Protein AF-A0A1L6I8D7-F1 (afdb_monomer_lite)

Secondary structure (DSSP, 8-state):
--HHHHHHHHTPPPPP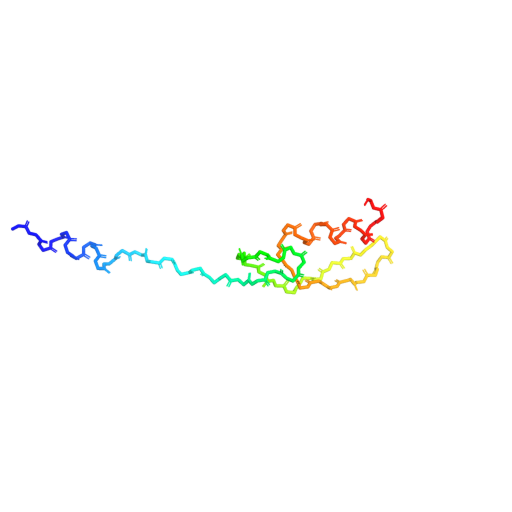--EEE-TTT--EEE--EEEEEE-TTSPEEEEEE-HHHHHHHHHHHHT-

Foldseek 3Di:
DCPVVVVCVVPDDDDDFDWDQFPPPRDTHGDQAWDWDAAPVRDIDIDRGDPVVVVVVRCVSNVD

Radius of gyration: 20.08 Å; chains: 1; bounding box: 49×17×50 Å

pLDDT: mean 86.1, std 8.04, range [55.06, 94.19]

Structure (mmCIF, N/CA/C/O backbone):
data_AF-A0A1L6I8D7-F1
#
_entry.id   AF-A0A1L6I8D7-F1
#
loop_
_atom_site.group_PDB
_atom_site.id
_atom_site.type_symbol
_atom_site.label_atom_id
_atom_site.label_alt_id
_atom_site.label_comp_id
_atom_site.label_asym_id
_atom_site.label_entity_id
_atom_site.label_seq_id
_atom_site.pdbx_PDB_ins_code
_atom_site.Cartn_x
_atom_site.Cartn_y
_atom_site.Cartn_z
_atom_site.occupancy
_atom_site.B_iso_or_equiv
_atom_site.auth_seq_id
_atom_site.auth_comp_id
_atom_site.auth_asym_id
_atom_site.auth_atom_id
_atom_site.pdbx_PDB_model_num
ATOM 1 N N . MET A 1 1 ? -31.647 -6.471 38.224 1.00 55.06 1 MET A N 1
ATOM 2 C CA . MET A 1 1 ? -30.177 -6.574 38.332 1.00 55.06 1 MET A CA 1
ATOM 3 C C . MET A 1 1 ? -29.635 -6.619 36.904 1.00 55.06 1 MET A C 1
ATOM 5 O O . MET A 1 1 ? -29.425 -7.697 36.390 1.00 55.06 1 MET A O 1
ATOM 9 N N . GLU A 1 2 ? -29.542 -5.470 36.221 1.00 62.22 2 GLU A N 1
ATOM 10 C CA . GLU A 1 2 ? -29.154 -5.402 34.787 1.00 62.22 2 GLU A CA 1
ATOM 11 C C . GLU A 1 2 ? -28.448 -4.092 34.374 1.00 62.22 2 GLU A C 1
ATOM 13 O O . GLU A 1 2 ? -28.005 -3.949 33.238 1.00 62.22 2 GLU A O 1
ATOM 18 N N . SER A 1 3 ? -28.304 -3.116 35.277 1.00 68.75 3 SER A N 1
ATOM 19 C CA . SER A 1 3 ? -27.729 -1.804 34.940 1.00 68.75 3 SER A CA 1
ATOM 20 C C . SER A 1 3 ? -26.250 -1.885 34.551 1.00 68.75 3 SER A C 1
ATOM 22 O O . SER A 1 3 ? -25.840 -1.280 33.565 1.00 68.75 3 SER A O 1
ATOM 24 N N . LYS A 1 4 ? -25.463 -2.701 35.263 1.00 74.38 4 LYS A N 1
ATOM 25 C CA . LYS A 1 4 ? -24.019 -2.850 35.010 1.00 74.38 4 LYS A CA 1
ATOM 26 C C . LYS A 1 4 ? -23.708 -3.477 33.646 1.00 74.38 4 LYS A C 1
ATOM 28 O O . LYS A 1 4 ? -22.733 -3.100 33.005 1.00 74.38 4 LYS A O 1
ATOM 33 N N . SER A 1 5 ? -24.532 -4.419 33.189 1.00 78.19 5 SER A N 1
ATOM 34 C CA . SER A 1 5 ? -24.394 -5.067 31.877 1.00 78.19 5 SER A CA 1
ATOM 35 C C . SER A 1 5 ? -24.721 -4.100 30.734 1.00 78.19 5 SER A C 1
ATOM 37 O O . SER A 1 5 ? -24.005 -4.067 29.733 1.00 78.19 5 SER A O 1
ATOM 39 N N . LEU A 1 6 ? -25.749 -3.263 30.907 1.00 83.00 6 LEU A N 1
ATOM 40 C CA . LEU A 1 6 ? -26.099 -2.199 29.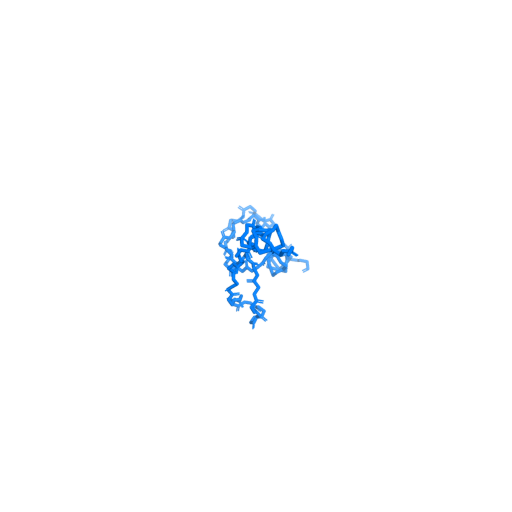960 1.00 83.00 6 LEU A CA 1
ATOM 41 C C . LEU A 1 6 ? -25.010 -1.120 29.861 1.00 83.00 6 LEU A C 1
ATOM 43 O O . LEU A 1 6 ? -24.673 -0.687 28.757 1.00 83.00 6 LEU A O 1
ATOM 47 N N . GLU A 1 7 ? -24.427 -0.709 30.989 1.00 85.31 7 GLU A N 1
ATOM 48 C CA . GLU A 1 7 ? -23.314 0.251 31.015 1.00 85.31 7 GLU A CA 1
ATOM 49 C C . GLU A 1 7 ? -22.048 -0.308 30.353 1.00 85.31 7 GLU A C 1
ATOM 51 O O . GLU A 1 7 ? -21.406 0.392 29.569 1.00 85.31 7 GLU A O 1
ATOM 56 N N . ALA A 1 8 ? -21.712 -1.577 30.597 1.00 84.88 8 A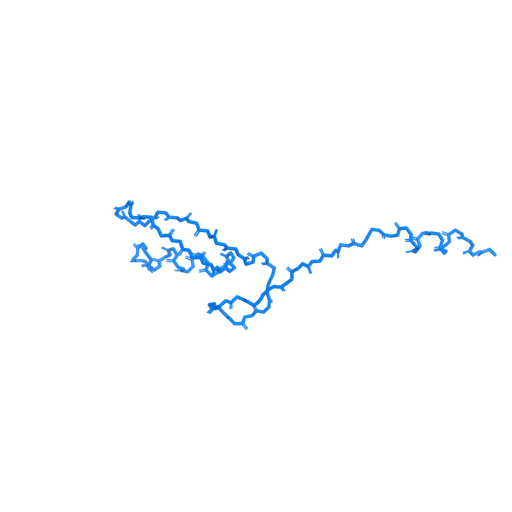LA A N 1
ATOM 57 C CA . ALA A 1 8 ? -20.567 -2.229 29.962 1.00 84.88 8 ALA A CA 1
ATOM 58 C C . ALA A 1 8 ? -20.725 -2.333 28.435 1.00 84.88 8 ALA A C 1
ATOM 60 O O . ALA A 1 8 ? -19.763 -2.119 27.698 1.00 84.88 8 ALA A O 1
ATOM 61 N N . TRP A 1 9 ? -21.937 -2.614 27.945 1.00 83.38 9 TRP A N 1
ATOM 62 C CA . TRP A 1 9 ? -22.196 -2.689 26.506 1.00 83.38 9 TRP A CA 1
ATOM 63 C C . TRP A 1 9 ? -22.100 -1.318 25.828 1.00 83.38 9 TRP A C 1
ATOM 65 O O . TRP A 1 9 ? -21.516 -1.209 24.749 1.00 83.38 9 TRP A O 1
ATOM 75 N N . ARG A 1 10 ? -22.620 -0.263 26.475 1.00 85.81 10 ARG A N 1
ATOM 76 C CA . ARG A 1 10 ? -22.527 1.122 25.978 1.00 85.81 10 ARG A CA 1
ATOM 77 C C . ARG A 1 10 ? -21.091 1.636 25.921 1.00 85.81 10 ARG A C 1
ATOM 79 O O . ARG A 1 10 ? -20.744 2.327 24.972 1.00 85.81 10 ARG A O 1
ATOM 86 N N . ASN A 1 11 ? -20.268 1.278 26.904 1.00 88.81 11 ASN A N 1
ATOM 87 C CA . ASN A 1 11 ? -18.889 1.757 27.018 1.00 88.81 11 ASN A CA 1
ATOM 88 C C . ASN A 1 11 ? -17.861 0.857 26.319 1.00 88.81 11 ASN A C 1
ATOM 90 O O . ASN A 1 11 ? -16.656 1.048 26.494 1.00 88.81 11 ASN A O 1
ATOM 94 N N . ARG A 1 12 ? -18.300 -0.140 25.540 1.00 86.44 12 ARG A N 1
ATOM 95 C CA . ARG A 1 12 ? -17.364 -1.014 24.834 1.00 86.44 12 ARG A CA 1
ATOM 96 C C . ARG A 1 12 ? -16.551 -0.189 23.821 1.00 86.44 12 ARG A C 1
ATOM 98 O O . ARG A 1 12 ? -17.143 0.549 23.028 1.00 86.44 12 ARG A O 1
ATOM 105 N N . PRO A 1 13 ? -15.217 -0.320 23.791 1.00 86.50 13 PRO A N 1
ATOM 106 C CA . PRO A 1 13 ? -14.411 0.346 22.782 1.00 86.50 13 PRO A CA 1
ATOM 107 C C . PRO A 1 13 ? -14.784 -0.208 21.404 1.00 86.50 13 PRO A C 1
ATOM 109 O O . PRO A 1 13 ? -14.670 -1.408 21.149 1.00 86.50 13 PRO A O 1
ATOM 112 N N . MET A 1 14 ? -15.260 0.662 20.517 1.00 86.19 14 MET A N 1
ATOM 113 C CA . MET A 1 14 ? -15.509 0.312 19.123 1.00 86.19 14 MET A CA 1
ATOM 114 C C . MET A 1 14 ? -14.304 0.732 18.295 1.00 86.19 14 MET A C 1
ATOM 116 O O . MET A 1 14 ? -13.900 1.893 18.316 1.00 86.19 14 MET A O 1
ATOM 120 N N . LYS A 1 15 ? -13.729 -0.217 17.559 1.00 85.25 15 LYS A N 1
ATOM 121 C CA . LYS A 1 15 ? -12.703 0.081 16.566 1.00 85.25 15 LYS A CA 1
ATOM 122 C C . LYS A 1 15 ? -13.399 0.304 15.228 1.00 85.25 15 LYS A C 1
ATOM 124 O O . LYS A 1 15 ? -14.027 -0.613 14.708 1.00 85.25 15 LYS A O 1
ATOM 129 N N . VAL A 1 16 ? -13.300 1.517 14.697 1.00 84.00 16 VAL A N 1
ATOM 130 C CA . VAL A 1 16 ? -13.721 1.819 13.326 1.00 84.00 16 VAL A CA 1
ATOM 131 C C . VAL A 1 16 ? -12.520 1.599 12.416 1.00 84.00 16 VAL A C 1
ATOM 133 O O . VAL A 1 16 ? 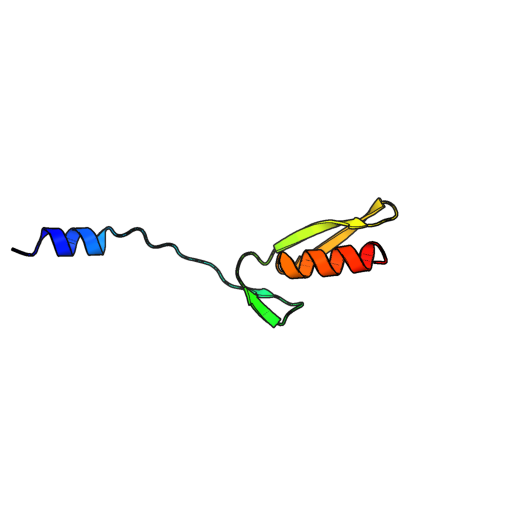-11.444 2.140 12.665 1.00 84.00 16 VAL A O 1
ATOM 136 N N . THR A 1 17 ? -12.701 0.786 11.383 1.00 83.75 17 THR A N 1
ATOM 137 C CA . THR A 1 17 ? -11.687 0.485 10.369 1.00 83.75 17 THR A CA 1
ATOM 138 C C . THR A 1 17 ? -12.139 1.056 9.033 1.00 83.75 17 THR A C 1
ATOM 140 O O . THR A 1 17 ? -13.240 0.747 8.574 1.00 83.75 17 THR A O 1
ATOM 143 N N . VAL A 1 18 ? -11.310 1.897 8.415 1.00 84.50 18 VAL A N 1
ATOM 144 C CA . VAL A 1 18 ? -11.579 2.437 7.076 1.00 84.50 18 VAL A CA 1
ATOM 145 C C . VAL A 1 18 ? -11.015 1.460 6.054 1.00 84.50 18 VAL A C 1
ATOM 147 O O . VAL A 1 18 ? -9.815 1.188 6.040 1.00 84.50 18 VAL A O 1
ATOM 150 N N . MET A 1 19 ? -11.899 0.916 5.222 1.00 91.69 19 MET A N 1
ATOM 151 C CA . MET A 1 19 ? -11.530 0.032 4.125 1.00 91.69 19 MET A CA 1
ATOM 152 C C . MET A 1 19 ? -11.660 0.787 2.808 1.00 91.69 19 MET A C 1
ATOM 154 O O . MET A 1 19 ? -12.682 1.423 2.554 1.00 91.69 19 MET A O 1
ATOM 158 N N . GLU A 1 20 ? -10.645 0.674 1.964 1.00 91.88 20 GLU A N 1
ATOM 159 C CA . GLU A 1 20 ? -10.614 1.280 0.637 1.00 91.88 20 GLU A CA 1
ATOM 160 C C . GLU A 1 20 ? -10.393 0.197 -0.421 1.00 91.88 20 GLU A C 1
ATOM 162 O O . GLU A 1 20 ? -9.822 -0.866 -0.157 1.00 91.88 20 GLU A O 1
ATOM 167 N N . LEU A 1 21 ? -10.873 0.446 -1.639 1.00 94.19 21 LEU A N 1
ATOM 168 C CA . LEU A 1 21 ? -10.640 -0.453 -2.761 1.00 94.19 21 LEU A CA 1
ATOM 169 C C . LEU A 1 21 ? -9.194 -0.282 -3.242 1.00 94.19 21 LEU A C 1
ATOM 171 O O . LEU A 1 21 ? -8.812 0.786 -3.715 1.00 94.19 21 LEU A O 1
ATOM 175 N N . CYS A 1 22 ? -8.381 -1.333 -3.146 1.00 93.88 22 CYS A N 1
ATOM 176 C CA . CYS A 1 22 ? -7.028 -1.288 -3.689 1.00 93.88 22 CYS A CA 1
ATOM 177 C C . CYS A 1 22 ? -7.081 -1.332 -5.228 1.00 93.88 22 CYS A C 1
ATOM 179 O O . CYS A 1 22 ? -7.592 -2.314 -5.771 1.00 93.88 22 CYS A O 1
ATOM 181 N N . PRO A 1 23 ? -6.483 -0.366 -5.951 1.00 91.44 23 PRO A N 1
ATOM 182 C CA . PRO A 1 23 ? -6.555 -0.310 -7.416 1.00 91.44 23 PRO A CA 1
ATOM 183 C C . PRO A 1 23 ? -5.795 -1.444 -8.115 1.00 91.44 23 PRO A C 1
ATOM 185 O O . PRO A 1 23 ? -5.935 -1.628 -9.316 1.00 91.44 23 PRO A O 1
ATOM 188 N N . ARG A 1 24 ? -4.955 -2.188 -7.384 1.00 90.31 24 ARG A N 1
ATOM 189 C CA . ARG A 1 24 ? -4.083 -3.217 -7.960 1.00 90.31 24 ARG A CA 1
ATOM 190 C C . ARG A 1 24 ? -4.602 -4.641 -7.791 1.00 90.31 24 ARG A C 1
ATOM 192 O O . ARG A 1 24 ? -4.367 -5.475 -8.655 1.00 90.31 24 ARG A O 1
ATOM 199 N N . CYS A 1 25 ? -5.266 -4.934 -6.676 1.00 92.50 25 CYS A N 1
ATOM 200 C CA . CYS A 1 25 ? -5.863 -6.250 -6.435 1.00 92.50 25 CYS A CA 1
ATOM 201 C C . CYS A 1 25 ? -7.393 -6.230 -6.417 1.00 92.50 25 CYS A C 1
ATOM 203 O O . CYS A 1 25 ? -7.981 -7.282 -6.183 1.00 92.50 25 CYS A O 1
ATOM 205 N N . GLU A 1 26 ? -8.009 -5.057 -6.616 1.00 93.19 26 GLU A N 1
ATOM 206 C CA . GLU A 1 26 ? -9.462 -4.837 -6.697 1.00 93.19 26 GLU A CA 1
ATOM 207 C C . GLU A 1 26 ? -10.239 -5.371 -5.482 1.00 93.19 26 GLU A C 1
ATOM 209 O O . GLU A 1 26 ? -11.419 -5.704 -5.551 1.00 93.19 26 GLU A O 1
ATOM 214 N N . LYS A 1 27 ? -9.567 -5.450 -4.329 1.00 92.31 27 LYS A N 1
ATOM 215 C CA . LYS A 1 27 ? -10.142 -5.905 -3.061 1.00 92.31 27 LYS A CA 1
ATOM 216 C C . LYS A 1 27 ? -10.303 -4.734 -2.107 1.00 92.31 27 LYS A C 1
ATOM 218 O O . LYS A 1 27 ? -9.430 -3.868 -2.035 1.00 92.31 27 LYS A O 1
ATOM 223 N N . LEU A 1 28 ? -11.395 -4.755 -1.344 1.00 93.50 28 LEU A N 1
ATOM 224 C CA . LEU A 1 28 ? -11.573 -3.882 -0.189 1.00 93.50 28 LEU A CA 1
ATOM 225 C C . LEU A 1 28 ? -10.587 -4.307 0.901 1.00 93.50 28 LEU A C 1
ATOM 227 O O . LEU A 1 28 ? -10.655 -5.429 1.404 1.00 93.50 28 LEU A O 1
ATOM 231 N N . VAL A 1 29 ? -9.662 -3.423 1.246 1.00 93.38 29 VAL A N 1
ATOM 232 C CA . VAL A 1 29 ? -8.600 -3.683 2.221 1.00 93.38 29 VAL A CA 1
ATOM 233 C C . VAL A 1 29 ? -8.344 -2.435 3.055 1.00 93.38 29 VAL A C 1
ATOM 235 O O . VAL A 1 29 ? -8.627 -1.316 2.637 1.00 93.38 29 VAL A O 1
ATOM 238 N N . GLU A 1 30 ? -7.810 -2.621 4.255 1.00 90.25 30 GLU A N 1
ATOM 239 C CA . GLU A 1 30 ? -7.353 -1.508 5.087 1.00 90.25 30 GLU A CA 1
ATOM 240 C C . GLU A 1 30 ? -5.974 -1.011 4.624 1.00 90.25 30 GLU A C 1
ATOM 242 O O . GLU A 1 30 ? -5.166 -1.778 4.087 1.00 90.25 30 GLU A O 1
ATOM 247 N N . GLY A 1 31 ? -5.685 0.270 4.871 1.00 87.19 31 GLY A N 1
ATOM 248 C CA . GLY A 1 31 ? -4.344 0.834 4.687 1.00 87.19 31 GLY A CA 1
ATOM 249 C C . GLY A 1 31 ? -3.893 0.938 3.228 1.00 87.19 31 GLY A C 1
ATOM 250 O O . GLY A 1 31 ? -2.731 0.657 2.922 1.00 87.19 31 GLY A O 1
ATOM 251 N N . VAL A 1 32 ? -4.802 1.303 2.320 1.00 92.75 32 VAL A N 1
ATOM 252 C CA . VAL A 1 32 ? -4.426 1.741 0.971 1.00 92.75 32 VAL A CA 1
ATOM 253 C C . VAL A 1 32 ? -3.868 3.156 1.089 1.00 92.75 32 VAL A C 1
ATOM 255 O O . VAL A 1 32 ? -4.553 4.074 1.518 1.00 92.75 32 VAL A O 1
ATOM 258 N N . GLU A 1 33 ? -2.598 3.345 0.753 1.00 92.62 33 GLU A N 1
ATOM 259 C CA . GLU A 1 33 ? -1.967 4.661 0.842 1.00 92.62 33 GLU A CA 1
ATOM 260 C C . GLU A 1 33 ? -0.850 4.806 -0.194 1.00 92.62 33 GLU A C 1
ATOM 262 O O . GLU A 1 33 ? -0.351 3.822 -0.750 1.00 92.62 33 GLU A O 1
ATOM 267 N N . THR A 1 34 ? -0.453 6.048 -0.471 1.00 92.12 34 THR A N 1
ATOM 268 C CA . THR A 1 34 ? 0.642 6.334 -1.401 1.00 92.12 34 THR A CA 1
ATOM 269 C C . THR A 1 34 ? 1.967 6.136 -0.689 1.00 92.12 34 THR A C 1
ATOM 271 O O . THR A 1 34 ? 2.323 6.905 0.203 1.00 92.12 34 THR A O 1
ATOM 274 N N . ARG A 1 35 ? 2.738 5.134 -1.113 1.00 90.50 35 ARG A N 1
ATOM 275 C CA . ARG A 1 35 ? 4.058 4.841 -0.541 1.00 90.50 35 ARG A CA 1
ATOM 276 C C . ARG A 1 35 ? 5.136 5.002 -1.589 1.00 90.50 35 ARG A C 1
ATOM 278 O O . ARG A 1 35 ? 4.995 4.518 -2.711 1.00 90.50 35 ARG A O 1
ATOM 285 N N . SER A 1 36 ? 6.225 5.665 -1.207 1.00 89.69 36 SER A N 1
ATOM 286 C CA . SER A 1 36 ? 7.402 5.807 -2.059 1.00 89.69 36 SER A CA 1
ATOM 287 C C . SER A 1 36 ? 8.512 4.848 -1.654 1.00 89.69 36 SER A C 1
ATOM 289 O O . SER A 1 36 ? 8.791 4.704 -0.465 1.00 89.69 36 SER A O 1
ATOM 291 N N . PHE A 1 37 ? 9.171 4.241 -2.633 1.00 86.00 37 PHE A N 1
ATOM 292 C CA . PHE A 1 37 ? 10.300 3.336 -2.435 1.00 86.00 37 PHE A CA 1
ATOM 293 C C . PHE A 1 37 ? 11.361 3.559 -3.517 1.00 86.00 37 PHE A C 1
ATOM 295 O O . PHE A 1 37 ? 11.095 4.171 -4.551 1.00 86.00 37 PHE A O 1
ATOM 302 N N . TYR A 1 38 ? 12.575 3.077 -3.267 1.00 85.88 38 TYR A N 1
ATOM 303 C CA . TYR A 1 38 ? 13.674 3.143 -4.226 1.00 85.88 38 TYR A CA 1
ATOM 304 C C . TYR A 1 38 ? 13.781 1.827 -5.000 1.00 85.88 38 TYR A C 1
ATOM 306 O O . TYR A 1 38 ? 13.736 0.750 -4.399 1.00 85.88 38 TYR A O 1
ATOM 314 N N . GLY A 1 39 ? 13.893 1.924 -6.325 1.00 83.12 39 GLY A N 1
ATOM 315 C CA . GLY A 1 39 ? 14.188 0.794 -7.208 1.00 83.12 39 GLY A CA 1
ATOM 316 C C . GLY A 1 39 ? 15.685 0.483 -7.282 1.00 83.12 39 GLY A C 1
ATOM 317 O O . GLY A 1 39 ? 16.503 1.137 -6.631 1.00 83.12 39 GLY A O 1
ATOM 318 N N . ALA A 1 40 ? 16.048 -0.495 -8.117 1.00 79.00 40 ALA A N 1
ATOM 319 C CA . ALA A 1 40 ? 17.407 -1.051 -8.175 1.00 79.00 40 ALA A CA 1
ATOM 320 C C . ALA A 1 40 ? 18.482 -0.017 -8.561 1.00 79.00 40 ALA A C 1
ATOM 322 O O . ALA A 1 40 ? 19.623 -0.108 -8.120 1.00 79.00 40 ALA A O 1
ATOM 323 N N . PHE A 1 41 ? 18.104 1.006 -9.331 1.00 81.12 41 PHE A N 1
ATOM 324 C CA . PHE A 1 41 ? 19.008 2.046 -9.833 1.00 81.12 41 PHE A CA 1
ATOM 325 C C . P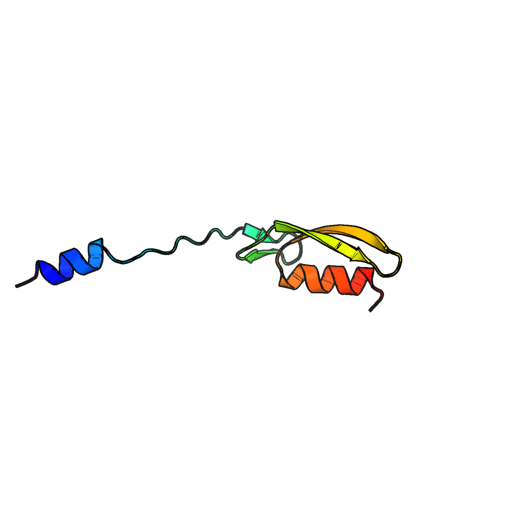HE A 1 41 ? 18.843 3.395 -9.114 1.00 81.12 41 PHE A C 1
ATOM 327 O O . PHE A 1 41 ? 19.097 4.445 -9.697 1.00 81.12 41 PHE A O 1
ATOM 334 N N . GLY A 1 42 ? 18.344 3.395 -7.871 1.00 83.06 42 GLY A N 1
ATOM 335 C CA . GLY A 1 42 ? 18.143 4.624 -7.088 1.00 83.06 42 GLY A CA 1
ATOM 336 C C . GLY A 1 42 ? 16.984 5.507 -7.569 1.00 83.06 42 GLY A C 1
ATOM 337 O O . GLY A 1 42 ? 16.776 6.598 -7.041 1.00 83.06 42 GLY A O 1
ATOM 338 N N . GLN A 1 43 ? 16.197 5.036 -8.540 1.00 87.12 43 GLN A N 1
ATOM 339 C CA . GLN A 1 43 ? 14.985 5.712 -8.997 1.00 87.12 43 GLN A CA 1
ATOM 340 C C . GLN A 1 43 ? 13.917 5.656 -7.903 1.00 87.12 43 GLN A C 1
ATOM 342 O O . GLN A 1 43 ? 13.688 4.604 -7.301 1.00 87.12 43 GLN A O 1
ATOM 347 N N . ARG A 1 44 ? 13.259 6.787 -7.640 1.00 88.06 44 ARG A N 1
ATOM 348 C CA . ARG A 1 44 ? 12.168 6.866 -6.667 1.00 88.06 44 ARG A CA 1
ATOM 349 C C . ARG A 1 44 ? 10.849 6.537 -7.357 1.00 88.06 44 ARG A C 1
ATOM 351 O O . ARG A 1 44 ? 10.409 7.275 -8.232 1.00 88.06 44 ARG A O 1
ATOM 358 N N . PHE A 1 45 ? 10.209 5.466 -6.914 1.00 87.88 45 PHE A N 1
ATOM 359 C CA . PHE A 1 45 ? 8.870 5.073 -7.334 1.00 87.88 45 PHE A CA 1
ATOM 360 C C . PHE A 1 45 ? 7.858 5.422 -6.249 1.00 87.88 45 PHE A C 1
ATOM 362 O O . PHE A 1 45 ? 8.189 5.467 -5.063 1.00 87.88 45 PHE A O 1
ATOM 369 N N . SER A 1 46 ? 6.616 5.656 -6.655 1.00 89.44 46 SER A N 1
ATOM 370 C CA . SER A 1 46 ? 5.480 5.849 -5.757 1.00 89.44 46 SER A CA 1
ATOM 371 C C . SER A 1 46 ? 4.303 5.022 -6.241 1.00 89.44 46 SER A C 1
ATOM 373 O O . SER A 1 46 ? 3.949 5.099 -7.416 1.00 89.44 46 SER A O 1
ATOM 375 N N . ALA A 1 47 ? 3.686 4.263 -5.342 1.00 90.00 47 ALA A N 1
ATOM 376 C CA . ALA A 1 47 ? 2.519 3.451 -5.652 1.00 90.00 47 ALA A CA 1
ATOM 377 C C . ALA A 1 47 ? 1.422 3.690 -4.611 1.00 90.00 47 ALA A C 1
ATOM 379 O O . ALA A 1 47 ? 1.688 3.639 -3.410 1.00 90.00 47 ALA A O 1
ATOM 380 N N . TYR A 1 48 ? 0.198 3.938 -5.082 1.00 93.00 48 TYR A N 1
ATOM 381 C CA . TYR A 1 48 ? -1.007 3.970 -4.253 1.00 93.00 48 TYR A CA 1
ATOM 382 C C . TYR A 1 48 ? -1.638 2.578 -4.264 1.00 93.00 48 TYR A C 1
ATOM 384 O O . TYR A 1 48 ? -2.267 2.177 -5.243 1.00 93.00 48 TYR A O 1
ATOM 392 N N . CYS A 1 49 ? -1.378 1.789 -3.224 1.00 93.31 49 CYS A N 1
ATOM 393 C CA . CYS A 1 49 ? -1.898 0.427 -3.109 1.00 93.31 49 CYS A CA 1
ATOM 394 C C . CYS A 1 49 ? -1.792 -0.079 -1.667 1.00 93.31 49 CYS A C 1
ATOM 396 O O . CYS A 1 49 ? -1.149 0.536 -0.817 1.00 93.31 49 CYS A O 1
ATOM 398 N N . CYS A 1 50 ? -2.411 -1.223 -1.385 1.00 92.81 50 CYS A N 1
ATOM 399 C CA . CYS A 1 50 ? -2.254 -1.876 -0.093 1.00 92.81 50 CYS A CA 1
ATOM 400 C C . CYS A 1 50 ? -0.845 -2.457 0.094 1.00 92.81 50 CYS A C 1
ATOM 402 O O . CYS A 1 50 ? -0.141 -2.784 -0.866 1.00 92.81 50 CYS A O 1
ATOM 404 N N . GLN A 1 51 ? -0.451 -2.652 1.353 1.00 90.25 51 GLN A N 1
ATOM 405 C CA . GLN A 1 51 ? 0.882 -3.139 1.720 1.00 90.25 51 GLN A CA 1
ATOM 406 C C . GLN A 1 51 ? 1.314 -4.443 1.014 1.00 90.25 51 GLN A C 1
ATOM 408 O O . GLN A 1 51 ? 2.455 -4.493 0.556 1.00 90.25 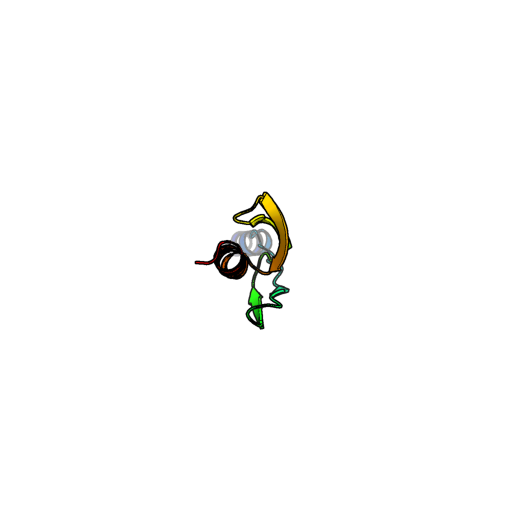51 GLN A O 1
ATOM 413 N N . PRO A 1 52 ? 0.453 -5.467 0.842 1.00 91.62 52 PRO A N 1
ATOM 414 C CA . PRO A 1 52 ? 0.814 -6.657 0.067 1.00 91.62 52 PRO A CA 1
ATOM 415 C C . PRO A 1 52 ? 1.112 -6.360 -1.409 1.00 91.62 52 PRO A C 1
ATOM 417 O O . PRO A 1 52 ? 2.069 -6.891 -1.965 1.00 91.62 52 PRO A O 1
ATOM 420 N N . CYS A 1 53 ? 0.327 -5.483 -2.043 1.00 91.88 53 CYS A N 1
ATOM 421 C CA . CYS A 1 53 ? 0.548 -5.101 -3.439 1.00 91.88 53 CYS A CA 1
ATOM 422 C C . CYS A 1 53 ? 1.833 -4.291 -3.607 1.00 91.88 53 CYS A C 1
ATOM 424 O O . CYS A 1 53 ? 2.515 -4.448 -4.616 1.00 91.88 53 CYS A O 1
ATOM 426 N N . LEU A 1 54 ? 2.200 -3.477 -2.613 1.00 91.12 54 LEU A N 1
ATOM 427 C CA . LEU A 1 54 ? 3.447 -2.717 -2.633 1.00 91.12 54 LEU A CA 1
ATOM 428 C C . LEU A 1 54 ? 4.675 -3.626 -2.763 1.00 91.12 54 LEU A C 1
ATOM 430 O O . LEU A 1 54 ? 5.615 -3.276 -3.469 1.00 91.12 54 LEU A O 1
ATOM 434 N N . VAL A 1 55 ? 4.670 -4.791 -2.106 1.00 89.94 55 VAL A N 1
ATOM 435 C CA . VAL A 1 55 ? 5.771 -5.764 -2.200 1.00 89.94 55 VAL A CA 1
ATOM 436 C C . VAL A 1 55 ? 5.918 -6.279 -3.631 1.00 89.94 55 VAL A C 1
ATOM 438 O O . VAL A 1 55 ? 7.033 -6.340 -4.138 1.00 89.94 55 VAL A O 1
ATOM 441 N N . LEU A 1 56 ? 4.802 -6.568 -4.308 1.00 89.88 56 LEU A N 1
ATOM 442 C CA . LEU A 1 56 ? 4.811 -6.978 -5.715 1.00 89.88 56 LEU A CA 1
ATOM 443 C C . LEU A 1 56 ? 5.360 -5.865 -6.614 1.00 89.88 56 LEU A C 1
ATOM 445 O O . LEU A 1 56 ? 6.264 -6.118 -7.402 1.00 89.88 56 LEU A O 1
ATOM 449 N N . VAL A 1 57 ? 4.888 -4.624 -6.431 1.00 88.62 57 VAL A N 1
ATOM 450 C CA . VAL A 1 57 ? 5.377 -3.462 -7.201 1.00 88.62 57 VAL A CA 1
ATOM 451 C C . VAL A 1 57 ? 6.881 -3.270 -6.991 1.00 88.62 57 VAL A C 1
ATOM 453 O O . VAL A 1 57 ? 7.620 -2.954 -7.921 1.00 88.62 57 VAL A O 1
ATOM 456 N N . ARG A 1 58 ? 7.350 -3.467 -5.756 1.00 88.50 58 ARG A N 1
ATOM 457 C CA . ARG A 1 58 ? 8.767 -3.355 -5.423 1.00 88.50 58 ARG A CA 1
ATOM 458 C C . ARG A 1 58 ? 9.590 -4.441 -6.112 1.00 88.50 58 ARG A C 1
ATOM 460 O O . ARG A 1 58 ? 10.648 -4.115 -6.631 1.00 88.50 58 ARG A O 1
ATOM 467 N N . ASN A 1 59 ? 9.123 -5.686 -6.135 1.00 87.62 59 ASN A N 1
ATOM 468 C CA . ASN A 1 59 ? 9.831 -6.780 -6.803 1.00 87.62 59 ASN A CA 1
ATOM 469 C C . ASN A 1 59 ? 9.938 -6.539 -8.314 1.00 87.62 59 ASN A C 1
ATOM 471 O O . ASN A 1 59 ? 11.033 -6.631 -8.862 1.00 87.62 59 ASN A O 1
ATOM 475 N N . GLU A 1 60 ? 8.852 -6.092 -8.950 1.00 85.19 60 GLU A N 1
ATOM 476 C CA . GLU A 1 60 ? 8.852 -5.709 -10.369 1.00 85.19 60 GLU A CA 1
ATOM 477 C C . GLU A 1 60 ? 9.855 -4.587 -10.662 1.00 85.19 60 GLU A C 1
ATOM 479 O O . GLU A 1 60 ? 10.623 -4.661 -11.618 1.00 85.19 60 GLU A O 1
ATOM 484 N N . ALA A 1 61 ? 9.896 -3.558 -9.810 1.00 83.50 61 ALA A N 1
ATOM 485 C CA . ALA A 1 61 ? 10.832 -2.441 -9.947 1.00 83.50 61 ALA A CA 1
ATOM 486 C C . ALA A 1 61 ? 12.294 -2.815 -9.633 1.00 83.50 61 ALA A C 1
ATOM 488 O O . ALA A 1 61 ? 13.215 -2.073 -9.986 1.00 83.50 61 ALA A O 1
ATOM 489 N N . LEU A 1 62 ? 12.515 -3.930 -8.934 1.00 81.44 62 LEU A N 1
ATOM 490 C CA . LEU A 1 62 ? 13.837 -4.488 -8.653 1.00 81.44 62 LEU A CA 1
ATOM 491 C C . LEU A 1 62 ? 14.268 -5.537 -9.693 1.00 81.44 62 LEU A C 1
ATOM 493 O O . LEU A 1 62 ? 15.432 -5.926 -9.684 1.00 81.44 62 LEU A O 1
ATOM 497 N N . GLY A 1 63 ? 13.376 -5.948 -10.602 1.00 73.62 63 GLY A N 1
ATOM 498 C CA . GLY A 1 63 ? 13.660 -6.950 -11.633 1.00 73.62 63 GLY A CA 1
ATOM 499 C C . GLY A 1 63 ? 13.707 -8.391 -11.112 1.00 73.62 63 GLY A C 1
ATOM 500 O O . GLY A 1 63 ? 14.449 -9.199 -11.670 1.00 73.62 63 GLY A O 1
ATOM 501 N N . HIS A 1 64 ? 12.962 -8.693 -10.042 1.00 57.78 64 HIS A N 1
ATOM 502 C CA . HIS A 1 64 ? 12.824 -10.034 -9.459 1.00 57.78 64 HIS A CA 1
ATOM 503 C C . HIS A 1 64 ? 11.527 -10.727 -9.870 1.00 57.78 64 HIS A C 1
ATOM 505 O O . HIS A 1 64 ? 10.484 -10.036 -9.932 1.00 57.78 64 HIS A O 1
#

Sequence (64 aa):
MESKSLEAWRNRPMKVTVMELCPRCEKLVEGVETRSFYGAFGQRFSAYCCQPCLVLVRNEALGH